Protein AF-A0A2D9CFG0-F1 (afdb_monomer_lite)

Foldseek 3Di:
DDPVVVVLVVVVVVVVVVVVVVVVVVVVVVVVPVVDDDDPAAKDWDDDPVDIDMDGDHDDDDDDPVVCVVCVVVDDPVPRPDDDDDDDDPVVLVCCVPPPVVVNVVCVVVDDDDDDDDDDDHDDD

Secondary structure (DSSP, 8-state):
--HHHHHHHHHHHHHHHHHHHHHHHHH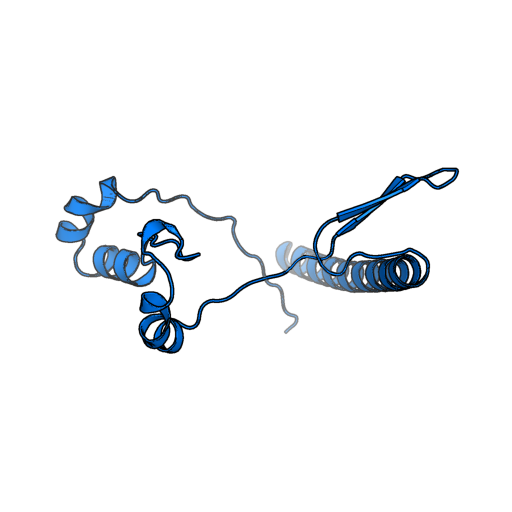HHHHHHHHS---SSEEEEEE-SS-EEEEEE-------HHHHHHHGGGS-GGG----------HHHHHHHHHH-HHHHHHHGGG----PPPPP------

Structure (mmCIF, N/CA/C/O backbone):
data_AF-A0A2D9CFG0-F1
#
_entry.id   AF-A0A2D9CFG0-F1
#
loop_
_atom_site.group_PDB
_atom_site.id
_atom_site.type_symbol
_atom_site.label_atom_id
_atom_site.label_alt_id
_atom_site.label_comp_id
_atom_site.label_asym_id
_atom_site.label_entity_id
_atom_site.label_seq_id
_atom_site.pdbx_PDB_ins_code
_atom_site.Cartn_x
_atom_site.Cartn_y
_atom_site.Cartn_z
_atom_site.occupancy
_atom_site.B_iso_or_equiv
_atom_site.auth_seq_id
_atom_site.auth_comp_id
_atom_site.auth_asym_id
_atom_site.auth_atom_id
_atom_site.pdbx_PDB_model_num
ATOM 1 N N . MET A 1 1 ? 13.862 -4.289 33.992 1.00 60.28 1 MET A N 1
ATOM 2 C CA . MET A 1 1 ? 13.486 -4.263 32.563 1.00 60.28 1 MET A CA 1
ATOM 3 C C . MET A 1 1 ? 14.013 -2.971 31.982 1.00 60.28 1 MET A C 1
ATOM 5 O O . MET A 1 1 ? 13.840 -1.942 32.628 1.00 60.28 1 MET A O 1
ATOM 9 N N . SER A 1 2 ? 14.727 -3.022 30.856 1.00 75.56 2 SER A N 1
ATOM 10 C CA . SER A 1 2 ? 15.194 -1.794 30.213 1.00 75.56 2 SER A CA 1
ATOM 11 C C . SER A 1 2 ? 13.991 -0.990 29.709 1.00 75.56 2 SER A C 1
ATOM 13 O O . SER A 1 2 ? 12.923 -1.551 29.458 1.00 75.56 2 SER A O 1
ATOM 15 N N . ASN A 1 3 ? 14.154 0.325 29.547 1.00 88.25 3 ASN A N 1
ATOM 16 C CA . ASN A 1 3 ? 13.123 1.174 28.939 1.00 88.25 3 ASN A CA 1
ATOM 17 C C . ASN A 1 3 ? 12.676 0.618 27.566 1.00 88.25 3 ASN A C 1
ATOM 19 O O . ASN A 1 3 ? 11.503 0.660 27.216 1.00 88.25 3 ASN A O 1
ATOM 23 N N . ILE A 1 4 ? 13.605 0.008 26.822 1.00 93.75 4 ILE A N 1
ATOM 24 C CA . ILE A 1 4 ? 13.335 -0.579 25.507 1.00 93.75 4 ILE A CA 1
ATOM 25 C C . ILE A 1 4 ? 12.512 -1.867 25.609 1.00 93.75 4 ILE A C 1
ATOM 27 O O . ILE A 1 4 ? 11.609 -2.051 24.799 1.00 93.75 4 ILE A O 1
ATOM 31 N N . ASP A 1 5 ? 12.742 -2.712 26.617 1.00 92.81 5 ASP A N 1
ATOM 32 C CA . ASP A 1 5 ? 11.926 -3.920 26.831 1.00 92.81 5 ASP A CA 1
ATOM 33 C C . ASP A 1 5 ? 10.472 -3.556 27.168 1.00 92.81 5 ASP A C 1
ATOM 35 O O . ASP A 1 5 ? 9.534 -4.213 26.711 1.00 92.81 5 ASP A O 1
ATOM 39 N N . GLY A 1 6 ? 10.278 -2.473 27.933 1.00 92.56 6 GLY A N 1
ATOM 40 C CA . GLY A 1 6 ? 8.957 -1.905 28.209 1.00 92.56 6 GLY A CA 1
ATOM 41 C C . GLY A 1 6 ? 8.253 -1.464 26.924 1.00 92.56 6 GLY A C 1
ATOM 42 O O . GLY A 1 6 ? 7.155 -1.939 26.630 1.00 92.56 6 GLY A O 1
ATOM 43 N N . LEU A 1 7 ? 8.929 -0.644 26.110 1.00 95.38 7 LEU A N 1
ATOM 44 C CA . LEU A 1 7 ? 8.414 -0.186 24.814 1.00 95.38 7 LEU A CA 1
ATOM 45 C C . LEU A 1 7 ? 8.131 -1.348 23.851 1.00 95.38 7 LEU A C 1
ATOM 47 O O . LEU A 1 7 ? 7.123 -1.335 23.150 1.00 95.38 7 LEU A O 1
ATOM 51 N N . ALA A 1 8 ? 8.983 -2.373 23.828 1.00 95.69 8 ALA A N 1
ATOM 52 C CA . ALA A 1 8 ? 8.792 -3.575 23.022 1.00 95.69 8 ALA A CA 1
ATOM 53 C C . ALA A 1 8 ? 7.536 -4.356 23.451 1.00 95.69 8 ALA A C 1
ATOM 55 O O . ALA A 1 8 ? 6.730 -4.755 22.606 1.00 95.69 8 ALA A O 1
ATOM 56 N N . SER A 1 9 ? 7.323 -4.529 24.760 1.00 94.31 9 SER A N 1
ATOM 57 C CA . SER A 1 9 ? 6.124 -5.185 25.295 1.00 94.31 9 SER A CA 1
ATOM 58 C C . SER A 1 9 ? 4.849 -4.403 24.971 1.00 94.31 9 SER A C 1
ATOM 60 O O . SER A 1 9 ? 3.856 -4.982 24.526 1.00 94.31 9 SER A O 1
ATOM 62 N N . GLU A 1 10 ? 4.866 -3.082 25.156 1.00 94.69 10 GLU A N 1
ATOM 63 C CA . GLU A 1 10 ? 3.742 -2.205 24.812 1.00 94.69 10 GLU A CA 1
ATOM 64 C C . GLU A 1 10 ? 3.435 -2.237 23.317 1.00 94.69 10 GLU A C 1
ATOM 66 O O . GLU A 1 10 ? 2.273 -2.373 22.927 1.00 94.69 10 GLU A O 1
ATOM 71 N N . TRP A 1 11 ? 4.470 -2.204 22.478 1.00 96.50 11 TRP A N 1
ATOM 72 C CA . TRP A 1 11 ? 4.324 -2.306 21.032 1.00 96.50 11 TRP A CA 1
ATOM 73 C C . TRP A 1 11 ? 3.605 -3.597 20.630 1.00 96.50 11 TRP A C 1
ATOM 75 O O . TRP A 1 11 ? 2.665 -3.554 19.835 1.00 96.50 11 TRP A O 1
ATOM 85 N N . LEU A 1 12 ? 3.979 -4.740 21.217 1.00 96.06 12 LEU A N 1
ATOM 86 C CA . LEU A 1 12 ? 3.327 -6.027 20.949 1.00 96.06 12 LEU A CA 1
ATOM 87 C C . LEU A 1 12 ? 1.854 -6.030 21.377 1.00 96.06 12 LEU A C 1
ATOM 89 O O . LEU A 1 12 ? 1.000 -6.524 20.636 1.00 96.06 12 LEU A O 1
ATOM 93 N N . LYS A 1 13 ? 1.536 -5.443 22.538 1.00 95.88 13 LYS A N 1
ATOM 94 C CA . LYS A 1 13 ? 0.150 -5.312 23.019 1.00 95.88 13 LYS A CA 1
ATOM 95 C C . LYS A 1 13 ? -0.695 -4.473 22.062 1.00 95.88 13 LYS A C 1
ATOM 97 O O . LYS A 1 13 ? -1.780 -4.905 21.673 1.00 95.88 13 LYS A O 1
ATOM 102 N N . ILE A 1 14 ? -0.185 -3.318 21.634 1.00 96.94 14 ILE A N 1
ATOM 103 C CA . ILE A 1 14 ? -0.874 -2.445 20.674 1.00 96.94 14 ILE A CA 1
ATOM 104 C C . ILE A 1 14 ? -1.045 -3.162 19.332 1.00 96.94 14 ILE A C 1
ATOM 106 O O . ILE A 1 14 ? -2.128 -3.123 18.754 1.00 96.94 14 ILE A O 1
ATOM 110 N N . LYS A 1 15 ? -0.025 -3.886 18.854 1.00 95.75 15 LYS A N 1
ATOM 111 C CA . LYS A 1 15 ? -0.107 -4.646 17.598 1.00 95.75 15 LYS A CA 1
ATOM 112 C C . LYS A 1 15 ? -1.187 -5.731 17.643 1.00 95.75 15 LYS A C 1
ATOM 114 O O . LYS A 1 15 ? -1.887 -5.951 16.652 1.00 95.75 15 LYS A O 1
ATOM 119 N N . ALA A 1 16 ? -1.357 -6.392 18.788 1.00 95.44 16 ALA A N 1
ATOM 120 C CA . ALA A 1 16 ? -2.432 -7.359 18.990 1.00 95.44 16 ALA A CA 1
ATOM 121 C C . ALA A 1 16 ? -3.819 -6.691 18.974 1.00 95.44 16 ALA A C 1
ATOM 123 O O . ALA A 1 16 ? -4.734 -7.196 18.323 1.00 95.44 16 ALA A O 1
ATOM 124 N N . GLN A 1 17 ? -3.968 -5.535 19.628 1.00 97.38 17 GLN A N 1
ATOM 125 C CA . GLN A 1 17 ? -5.210 -4.752 19.603 1.00 97.38 17 GLN A CA 1
ATOM 126 C C . GLN A 1 17 ? -5.549 -4.253 18.194 1.00 97.38 17 GLN A C 1
ATOM 128 O O . GLN A 1 17 ? -6.687 -4.389 17.752 1.00 97.38 17 GLN A O 1
ATOM 133 N N . GLU A 1 18 ? -4.559 -3.746 17.456 1.00 96.88 18 GLU A N 1
ATOM 134 C CA . GLU A 1 18 ? -4.707 -3.314 16.064 1.00 96.88 18 GLU A CA 1
ATOM 135 C C . GLU A 1 18 ? -5.266 -4.451 15.200 1.00 96.88 18 GLU A C 1
ATOM 137 O O . GLU A 1 18 ? -6.222 -4.252 14.452 1.00 96.88 18 GLU A O 1
ATOM 142 N N . LYS A 1 19 ? -4.736 -5.671 15.355 1.00 96.69 19 LYS A N 1
ATOM 143 C CA . LYS A 1 19 ? -5.230 -6.852 14.636 1.00 96.69 19 LYS A CA 1
ATOM 144 C C . LYS A 1 19 ? -6.710 -7.130 14.927 1.00 96.69 19 LYS A C 1
ATOM 146 O O . LYS A 1 19 ? -7.456 -7.433 13.997 1.00 96.69 19 LYS A O 1
ATOM 151 N N . LEU A 1 20 ? -7.133 -7.026 16.188 1.00 97.00 20 LEU A N 1
ATOM 152 C CA . LEU A 1 20 ? -8.530 -7.238 16.586 1.00 97.00 20 LEU A CA 1
ATOM 153 C C . LEU A 1 20 ? -9.454 -6.164 15.998 1.00 97.00 20 LEU A C 1
ATOM 155 O O . LEU A 1 20 ? -10.481 -6.500 15.413 1.00 97.00 20 LEU A O 1
ATOM 159 N N . ILE A 1 21 ? -9.064 -4.891 16.087 1.00 98.00 21 ILE A N 1
ATOM 160 C CA . ILE A 1 21 ? -9.839 -3.762 15.551 1.00 98.00 21 ILE A CA 1
ATOM 161 C C . ILE A 1 21 ? -9.962 -3.861 14.027 1.00 98.00 21 ILE A C 1
ATOM 163 O O . ILE A 1 21 ? -11.045 -3.662 13.479 1.00 98.00 21 ILE A O 1
ATOM 167 N N . ILE A 1 22 ? -8.877 -4.210 13.328 1.00 97.81 22 ILE A N 1
ATOM 168 C CA . ILE A 1 22 ? -8.902 -4.418 11.875 1.00 97.81 22 ILE A CA 1
ATOM 169 C C . ILE A 1 22 ? -9.883 -5.535 11.511 1.00 97.81 22 ILE A C 1
ATOM 171 O O . ILE A 1 22 ? -10.681 -5.361 10.592 1.00 97.81 22 ILE A O 1
ATOM 175 N N . ALA A 1 23 ? -9.858 -6.657 12.238 1.00 97.38 23 ALA A N 1
ATOM 176 C CA . ALA A 1 23 ? -10.773 -7.767 11.991 1.00 97.38 23 ALA A CA 1
ATOM 177 C C . ALA A 1 23 ? -12.241 -7.359 12.198 1.00 97.38 23 ALA A C 1
ATOM 179 O O . ALA A 1 23 ? -13.084 -7.659 11.355 1.00 97.38 23 ALA A O 1
ATOM 180 N N . GLN A 1 24 ? -12.538 -6.623 13.273 1.00 98.06 24 GLN A N 1
ATOM 181 C CA . GLN A 1 24 ? -13.879 -6.094 13.537 1.00 98.06 24 GLN A CA 1
ATOM 182 C C . GLN A 1 24 ? -14.340 -5.128 12.440 1.00 98.06 24 GLN A C 1
ATOM 184 O O . GLN A 1 24 ? -15.450 -5.269 11.929 1.00 98.06 24 GLN A O 1
ATOM 189 N N . ARG A 1 25 ? -13.480 -4.185 12.026 1.00 98.38 25 ARG A N 1
ATOM 190 C CA . ARG A 1 25 ? -13.783 -3.247 10.935 1.00 98.38 25 ARG A CA 1
ATOM 191 C C . ARG A 1 25 ? -14.094 -3.991 9.636 1.00 98.38 25 ARG A C 1
ATOM 193 O O . ARG A 1 25 ? -15.110 -3.706 9.016 1.00 98.38 25 ARG A O 1
ATOM 200 N N . HIS A 1 26 ? -13.267 -4.963 9.250 1.00 97.75 26 HIS A N 1
ATOM 201 C CA . HIS A 1 26 ? -13.490 -5.750 8.032 1.00 97.75 26 HIS A CA 1
ATOM 202 C C . HIS A 1 26 ? -14.792 -6.561 8.083 1.00 97.75 26 HIS A C 1
ATOM 204 O O . HIS A 1 26 ? -15.476 -6.671 7.070 1.00 97.75 26 HIS A O 1
ATOM 210 N N . ALA A 1 27 ? -15.163 -7.106 9.246 1.00 97.88 27 ALA A N 1
ATOM 211 C CA . ALA A 1 27 ? -16.430 -7.821 9.403 1.00 97.88 27 ALA A CA 1
ATOM 212 C C . ALA A 1 27 ? -17.644 -6.899 9.191 1.00 97.88 27 ALA A C 1
ATOM 214 O O . ALA A 1 27 ? -18.609 -7.294 8.541 1.00 97.88 27 ALA A O 1
ATOM 215 N N . ILE A 1 28 ? -17.582 -5.660 9.690 1.00 98.00 28 ILE A N 1
ATOM 216 C CA . ILE A 1 28 ? -18.619 -4.643 9.459 1.00 98.00 28 ILE A CA 1
ATOM 217 C C . ILE A 1 28 ? -18.650 -4.230 7.981 1.00 98.00 28 ILE A C 1
ATOM 219 O O . ILE A 1 28 ? -19.719 -4.147 7.384 1.00 98.00 28 ILE A O 1
ATOM 223 N N . GLU A 1 29 ? -17.488 -4.008 7.364 1.00 97.00 29 GLU A N 1
ATOM 224 C CA . GLU A 1 29 ? -17.388 -3.658 5.940 1.00 97.00 29 GLU A CA 1
ATOM 225 C C . GLU A 1 29 ? -17.974 -4.738 5.026 1.00 97.00 29 GLU A C 1
ATOM 227 O O . GLU A 1 29 ? -18.638 -4.407 4.043 1.00 97.00 29 GLU A O 1
ATOM 232 N N . ALA A 1 30 ? -17.785 -6.015 5.367 1.00 96.38 30 ALA A N 1
ATOM 233 C CA . ALA A 1 30 ? -18.396 -7.128 4.648 1.00 96.38 30 ALA A CA 1
ATOM 234 C C . ALA A 1 30 ? -19.931 -7.062 4.708 1.00 96.38 30 ALA A C 1
ATOM 236 O O . ALA A 1 30 ? -20.575 -7.122 3.665 1.00 96.38 30 ALA A O 1
ATOM 237 N N . GLN A 1 31 ? -20.506 -6.836 5.896 1.00 97.69 31 GLN A N 1
ATOM 238 C CA . GLN A 1 31 ? -21.959 -6.680 6.061 1.00 97.69 31 GLN A CA 1
ATOM 239 C C . GLN A 1 31 ? -22.501 -5.476 5.276 1.00 97.69 31 GLN A C 1
ATOM 241 O O . GLN A 1 31 ? -23.541 -5.571 4.632 1.00 97.69 31 GLN A O 1
ATOM 246 N N . ILE A 1 32 ? -21.784 -4.346 5.279 1.00 96.81 32 ILE A N 1
ATOM 247 C CA . ILE A 1 32 ? -22.164 -3.158 4.497 1.00 96.81 32 ILE A CA 1
ATOM 248 C C . ILE A 1 32 ? -22.135 -3.457 2.993 1.00 96.81 32 ILE A C 1
ATOM 250 O O . ILE A 1 32 ? -23.025 -3.022 2.266 1.00 96.81 32 ILE A O 1
ATOM 254 N N . THR A 1 33 ? -21.120 -4.185 2.525 1.00 94.19 33 THR A N 1
ATOM 255 C CA . THR A 1 33 ? -20.954 -4.529 1.104 1.00 94.19 33 THR A CA 1
ATOM 256 C C . THR A 1 33 ? -22.003 -5.534 0.630 1.00 94.19 33 THR A C 1
ATOM 258 O O . THR A 1 33 ? -22.401 -5.490 -0.526 1.00 94.19 33 THR A O 1
ATOM 261 N N . GLU A 1 34 ? -22.476 -6.413 1.512 1.00 95.19 34 GLU A N 1
ATOM 262 C CA . GLU A 1 34 ? -23.585 -7.328 1.224 1.00 95.19 34 GLU A CA 1
ATOM 263 C C . GLU A 1 34 ? -24.941 -6.602 1.195 1.00 95.19 34 GLU A C 1
ATOM 265 O O . GLU A 1 34 ? -25.806 -6.929 0.386 1.00 95.19 34 GLU A O 1
ATOM 270 N N . ALA A 1 35 ? -25.122 -5.589 2.049 1.00 96.44 35 ALA A N 1
ATOM 271 C CA . ALA A 1 35 ? -26.376 -4.845 2.164 1.00 96.44 35 ALA A CA 1
ATOM 272 C C . ALA A 1 35 ? -26.570 -3.752 1.097 1.00 96.44 35 ALA A C 1
ATOM 274 O O . ALA A 1 35 ? -27.705 -3.346 0.839 1.00 96.44 35 ALA A O 1
ATOM 275 N N . LEU A 1 36 ? -25.489 -3.230 0.510 1.00 95.88 36 LEU A N 1
ATOM 276 C CA . LEU A 1 36 ? -25.529 -2.131 -0.457 1.00 95.88 36 LEU A CA 1
ATOM 277 C C . LEU A 1 36 ? -25.066 -2.585 -1.839 1.00 95.88 36 LEU A C 1
ATOM 279 O O . LEU A 1 36 ? -24.135 -3.369 -1.977 1.00 95.88 36 LEU A O 1
ATOM 283 N N . GLU A 1 37 ? -25.663 -2.015 -2.885 1.00 93.56 37 GLU A N 1
ATOM 284 C CA . GLU A 1 37 ? -25.203 -2.247 -4.254 1.00 93.56 37 GLU A CA 1
ATOM 285 C C . GLU A 1 37 ? -23.738 -1.803 -4.420 1.00 93.56 37 GLU A C 1
ATOM 287 O O . GLU A 1 37 ? -23.367 -0.674 -4.072 1.00 93.56 37 GLU A O 1
ATOM 292 N N . ALA A 1 38 ? -22.920 -2.674 -5.011 1.00 92.94 38 ALA A N 1
ATOM 293 C CA . ALA A 1 38 ? -21.550 -2.392 -5.412 1.00 92.94 38 ALA A CA 1
ATOM 294 C C . ALA A 1 38 ? -21.396 -2.533 -6.934 1.00 92.94 38 ALA A C 1
ATOM 296 O O . ALA A 1 38 ? -21.987 -3.410 -7.562 1.00 92.94 38 ALA A O 1
ATOM 297 N N . LYS A 1 39 ? -20.570 -1.674 -7.541 1.00 92.00 39 LYS A N 1
ATOM 298 C CA . LYS A 1 39 ? -20.228 -1.775 -8.968 1.00 92.00 39 LYS A CA 1
ATOM 299 C C . LYS A 1 39 ? -19.188 -2.868 -9.203 1.00 92.00 39 LYS A C 1
ATOM 301 O O . LYS A 1 39 ? -18.320 -3.079 -8.364 1.00 92.00 39 LYS A O 1
ATOM 306 N N . GLY A 1 40 ? -19.202 -3.469 -10.395 1.00 91.12 40 GLY A N 1
ATOM 307 C CA . GLY A 1 40 ? -18.132 -4.374 -10.837 1.00 91.12 40 GLY A CA 1
ATOM 308 C C . GLY A 1 40 ? -16.773 -3.679 -11.025 1.00 91.12 40 GLY A C 1
ATOM 309 O O . GLY A 1 40 ? -15.734 -4.291 -10.803 1.00 91.12 40 GLY A O 1
ATOM 310 N N . GLU A 1 41 ? -16.769 -2.391 -11.384 1.00 93.38 41 GLU A N 1
ATOM 311 C CA . GLU A 1 41 ? -15.580 -1.528 -11.402 1.00 93.38 41 GLU A CA 1
ATOM 312 C C . GLU A 1 41 ? -15.978 -0.082 -11.062 1.00 93.38 41 GLU A C 1
ATOM 314 O O . GLU A 1 41 ? -17.016 0.421 -11.503 1.00 93.38 41 GLU A O 1
ATOM 319 N N . GLY A 1 42 ? -15.138 0.600 -10.281 1.00 93.31 42 GLY A N 1
ATOM 320 C CA . GLY A 1 42 ? -15.317 2.006 -9.917 1.00 93.31 42 GLY A CA 1
ATOM 321 C C . GLY A 1 42 ? -16.117 2.214 -8.631 1.00 93.31 42 GLY A C 1
ATOM 322 O O . GLY A 1 42 ? -16.253 1.310 -7.809 1.00 93.31 42 GLY A O 1
ATOM 323 N N . SER A 1 43 ? -16.609 3.438 -8.432 1.00 95.94 43 SER A N 1
ATOM 324 C CA . SER A 1 43 ? -17.226 3.863 -7.167 1.00 95.94 43 SER A CA 1
ATOM 325 C C . SER A 1 43 ? -18.729 4.120 -7.285 1.00 95.94 43 SER A C 1
ATOM 327 O O . SER A 1 43 ? -19.215 4.622 -8.307 1.00 95.94 43 SER A O 1
ATOM 329 N N . ILE A 1 44 ? -19.461 3.825 -6.212 1.00 97.31 44 ILE A N 1
ATOM 330 C CA . ILE A 1 44 ? -20.870 4.175 -6.010 1.00 97.31 44 ILE A CA 1
ATOM 331 C C . ILE A 1 44 ? -21.064 4.747 -4.605 1.00 97.31 44 ILE A C 1
ATOM 333 O O . ILE A 1 44 ? -20.447 4.296 -3.642 1.00 97.31 44 ILE A O 1
ATOM 337 N N . THR A 1 45 ? -21.903 5.774 -4.494 1.00 97.62 45 THR A N 1
ATOM 338 C CA . THR A 1 45 ? -22.230 6.424 -3.225 1.00 97.62 45 THR A CA 1
ATOM 339 C C . THR A 1 45 ? -23.703 6.214 -2.901 1.00 97.62 45 THR A C 1
ATOM 341 O O . THR A 1 45 ? -24.562 6.623 -3.677 1.00 97.62 45 THR A O 1
ATOM 344 N N . HIS A 1 46 ? -23.974 5.701 -1.704 1.00 97.25 46 HIS A N 1
ATOM 345 C CA . HIS A 1 46 ? -25.299 5.602 -1.099 1.00 97.25 46 HIS A CA 1
ATOM 346 C C . HIS A 1 46 ? -25.461 6.686 -0.035 1.00 97.25 46 HIS A C 1
ATOM 348 O O . HIS A 1 46 ? -24.586 6.876 0.815 1.00 97.25 46 HIS A O 1
ATOM 354 N N . LYS A 1 47 ? -26.571 7.424 -0.080 1.00 97.38 47 LYS A N 1
ATOM 355 C CA . LYS A 1 47 ? -26.954 8.363 0.980 1.00 97.38 47 LYS A CA 1
ATOM 356 C C . LYS A 1 47 ? -28.006 7.686 1.850 1.00 97.38 47 LYS A C 1
ATOM 358 O O . LYS A 1 47 ? -29.117 7.455 1.389 1.00 97.38 47 LYS A O 1
ATOM 363 N N . LEU A 1 48 ? -27.623 7.352 3.073 1.00 95.25 48 LEU A N 1
ATOM 364 C CA . LEU A 1 48 ? -28.515 6.880 4.125 1.00 95.25 48 LEU A CA 1
ATOM 365 C C . LEU A 1 48 ? -29.044 8.086 4.911 1.00 95.25 48 LEU A C 1
ATOM 367 O O . LEU A 1 48 ? -28.645 9.223 4.662 1.00 95.25 48 LEU A O 1
ATOM 371 N N . GLU A 1 49 ? -29.901 7.829 5.893 1.00 95.88 49 GLU A N 1
ATOM 372 C CA . GLU A 1 49 ? -30.493 8.871 6.738 1.00 95.88 49 GLU A CA 1
ATOM 373 C C . GLU A 1 49 ? -29.439 9.714 7.475 1.00 95.88 49 GLU A C 1
ATOM 375 O O . GLU A 1 49 ? -29.506 10.940 7.463 1.00 95.88 49 GLU A O 1
ATOM 380 N N . LEU A 1 50 ? -28.427 9.063 8.062 1.00 97.12 50 LEU A N 1
ATOM 381 C CA . LEU A 1 50 ? -27.392 9.732 8.864 1.00 97.12 50 LEU A CA 1
ATOM 382 C C . LEU A 1 50 ? -26.007 9.739 8.211 1.00 97.12 50 LEU A C 1
ATOM 384 O O . LEU A 1 50 ? -25.123 10.479 8.642 1.00 97.12 50 LEU A O 1
ATOM 388 N N . PHE A 1 51 ? -25.790 8.916 7.184 1.00 96.75 51 PHE A N 1
ATOM 389 C CA . PHE A 1 51 ? -24.452 8.662 6.655 1.00 96.75 51 PHE A CA 1
ATOM 390 C C . PHE A 1 51 ? -24.421 8.636 5.135 1.00 96.75 51 PHE A C 1
ATOM 392 O O . PHE A 1 51 ? -25.334 8.160 4.467 1.00 96.75 51 PHE A O 1
ATOM 399 N N . LYS A 1 52 ? -23.296 9.083 4.581 1.00 97.44 52 LYS A N 1
ATOM 400 C CA . LYS A 1 52 ? -22.940 8.852 3.185 1.00 97.44 52 LYS A CA 1
ATOM 401 C C . LYS A 1 52 ? -21.919 7.719 3.130 1.00 97.44 52 LYS A C 1
ATOM 403 O O . LYS A 1 52 ? -20.801 7.884 3.610 1.00 97.44 52 LYS A O 1
ATOM 408 N N . VAL A 1 53 ? -22.282 6.607 2.501 1.00 97.31 53 VAL A N 1
ATOM 409 C CA . VAL A 1 53 ? -21.412 5.436 2.326 1.00 97.31 53 VAL A CA 1
ATOM 410 C C . VAL A 1 53 ? -20.945 5.386 0.877 1.00 97.31 53 VAL A C 1
ATOM 412 O O . VAL A 1 53 ? -21.748 5.524 -0.038 1.00 97.31 53 VAL A O 1
ATOM 415 N N . THR A 1 54 ? -19.642 5.237 0.638 1.00 97.31 54 THR A N 1
ATOM 416 C CA . THR A 1 54 ? -19.091 5.111 -0.722 1.00 97.31 54 THR A CA 1
ATOM 417 C C . THR A 1 54 ? -18.331 3.804 -0.846 1.00 97.31 54 THR A C 1
ATOM 419 O O . THR A 1 54 ? -17.333 3.612 -0.159 1.00 97.31 54 THR A O 1
ATOM 422 N N . LEU A 1 55 ? -18.796 2.928 -1.733 1.00 96.38 55 LEU A N 1
ATOM 423 C CA . LEU A 1 55 ? -18.158 1.657 -2.049 1.00 96.38 55 LEU A CA 1
ATOM 424 C C . LEU A 1 55 ? -17.358 1.834 -3.336 1.00 96.38 55 LEU A C 1
ATOM 426 O O . LEU A 1 55 ? -17.846 2.425 -4.299 1.00 96.38 55 LEU A O 1
ATOM 430 N N . THR A 1 56 ? -16.119 1.352 -3.348 1.00 96.12 56 THR A N 1
ATOM 431 C CA . THR A 1 56 ? -15.238 1.408 -4.520 1.00 96.12 56 THR A CA 1
ATOM 432 C C . THR A 1 56 ? -14.693 0.023 -4.800 1.00 96.12 56 THR A C 1
ATOM 434 O O . THR A 1 56 ? -14.030 -0.548 -3.940 1.00 96.12 56 THR A O 1
ATOM 437 N N . GLN A 1 57 ? -14.933 -0.483 -6.007 1.00 95.75 57 GLN A N 1
ATOM 438 C CA . GLN A 1 57 ? -14.366 -1.733 -6.492 1.00 95.75 57 GLN A CA 1
ATOM 439 C C . GLN A 1 57 ? -13.150 -1.420 -7.376 1.00 95.75 57 GLN A C 1
ATOM 441 O O . GLN A 1 57 ? -13.315 -1.012 -8.533 1.00 95.75 57 GLN A O 1
ATOM 446 N N . PRO A 1 58 ? -11.915 -1.551 -6.856 1.00 93.38 58 PRO A N 1
ATOM 447 C CA . PRO A 1 58 ? -10.720 -1.355 -7.660 1.00 93.38 58 PRO A CA 1
ATOM 448 C C . PRO A 1 58 ? -10.513 -2.539 -8.610 1.00 93.38 58 PRO A C 1
ATOM 450 O O . PRO A 1 58 ? -10.716 -3.696 -8.239 1.00 93.38 58 PRO A O 1
ATOM 453 N N . VAL A 1 59 ? -10.027 -2.249 -9.817 1.00 93.19 59 VAL A N 1
ATOM 454 C CA . VAL A 1 59 ? -9.549 -3.256 -10.771 1.00 93.19 59 VAL A CA 1
ATOM 455 C C . VAL A 1 59 ? -8.064 -3.016 -11.011 1.00 93.19 59 VAL A C 1
ATOM 457 O O . VAL A 1 59 ? -7.662 -2.025 -11.621 1.00 93.19 59 VAL A O 1
ATOM 460 N N . SER A 1 60 ? -7.228 -3.924 -10.506 1.00 91.88 60 SER A N 1
ATOM 461 C CA . SER A 1 60 ? -5.792 -3.922 -10.791 1.00 91.88 60 SER A CA 1
ATOM 462 C C . SER A 1 60 ? -5.539 -4.681 -12.089 1.00 91.88 60 SER A C 1
ATOM 464 O O . SER A 1 60 ? -5.949 -5.831 -12.231 1.00 91.88 60 SER A O 1
ATOM 466 N N . ARG A 1 61 ? -4.852 -4.042 -13.038 1.00 91.88 61 ARG A N 1
ATOM 467 C CA . ARG A 1 61 ? -4.450 -4.654 -14.307 1.00 91.88 61 ARG A CA 1
ATOM 468 C C . ARG A 1 61 ? -2.935 -4.824 -14.297 1.00 91.88 61 ARG A C 1
ATOM 470 O O . ARG A 1 61 ? -2.209 -3.847 -14.137 1.00 91.88 61 ARG A O 1
ATOM 477 N N . LYS A 1 62 ? -2.465 -6.064 -14.437 1.00 92.25 62 LYS A N 1
ATOM 478 C CA . LYS A 1 62 ? -1.043 -6.399 -14.591 1.00 92.25 62 LYS A CA 1
ATOM 479 C C . LYS A 1 62 ? -0.806 -6.847 -16.024 1.00 92.25 62 LYS A C 1
ATOM 481 O O . LYS A 1 62 ? -1.601 -7.610 -16.565 1.00 92.25 62 LYS A O 1
ATOM 486 N N . VAL A 1 63 ? 0.277 -6.370 -16.619 1.00 92.88 63 VAL A N 1
ATOM 487 C CA . VAL A 1 63 ? 0.688 -6.764 -17.966 1.00 92.88 63 VAL A CA 1
ATOM 488 C C . VAL A 1 63 ? 1.729 -7.865 -17.832 1.00 92.88 63 VAL A C 1
ATOM 490 O O . VAL A 1 63 ? 2.706 -7.693 -17.108 1.00 92.88 63 VAL A O 1
ATOM 493 N N . ASP A 1 64 ? 1.516 -8.987 -18.516 1.00 93.56 64 ASP A N 1
ATOM 494 C CA . ASP A 1 64 ? 2.567 -9.974 -18.757 1.00 93.56 64 ASP A CA 1
ATOM 495 C C . ASP A 1 64 ? 3.395 -9.491 -19.959 1.00 93.56 64 ASP A C 1
ATOM 497 O O . ASP A 1 64 ? 2.850 -9.432 -21.066 1.00 93.56 64 ASP A O 1
ATOM 501 N N . PRO A 1 65 ? 4.680 -9.133 -19.780 1.00 91.50 65 PRO A N 1
ATOM 502 C CA . PRO A 1 65 ? 5.486 -8.592 -20.869 1.00 91.50 65 PRO A CA 1
ATOM 503 C C . PRO A 1 65 ? 5.663 -9.580 -22.028 1.00 91.50 65 PRO A C 1
ATOM 505 O O . PRO A 1 65 ? 5.638 -9.179 -23.186 1.00 91.50 65 PRO A O 1
ATOM 508 N N . ILE A 1 66 ? 5.794 -10.877 -21.737 1.00 94.19 66 ILE A N 1
ATOM 509 C CA . ILE A 1 66 ? 6.060 -11.910 -22.747 1.00 94.19 66 ILE A CA 1
ATOM 510 C C . ILE A 1 66 ? 4.827 -12.117 -23.623 1.00 94.19 66 ILE A C 1
ATOM 512 O O . ILE A 1 66 ? 4.936 -12.272 -24.840 1.00 94.19 66 ILE A O 1
ATOM 516 N N . VAL A 1 67 ? 3.644 -12.142 -23.009 1.00 95.94 67 VAL A N 1
ATOM 517 C CA . VAL A 1 67 ? 2.384 -12.249 -23.754 1.00 95.94 67 VAL A CA 1
ATOM 518 C C . VAL A 1 67 ? 2.096 -10.950 -24.498 1.00 95.94 67 VAL A C 1
ATOM 520 O O . VAL A 1 67 ? 1.696 -11.000 -25.659 1.00 95.94 67 VAL A O 1
ATOM 523 N N . TRP A 1 68 ? 2.338 -9.798 -23.866 1.00 94.94 68 TRP A N 1
ATOM 524 C CA . TRP A 1 68 ? 2.124 -8.484 -24.465 1.00 94.94 68 TRP A CA 1
ATOM 525 C C . TRP A 1 68 ? 2.905 -8.299 -25.766 1.00 94.94 68 TRP A C 1
ATOM 527 O O . TRP A 1 68 ? 2.309 -7.927 -26.775 1.00 94.94 68 TRP A O 1
ATOM 537 N N . GLU A 1 69 ? 4.192 -8.651 -25.785 1.00 93.81 69 GLU A N 1
ATOM 538 C CA . GLU A 1 69 ? 5.032 -8.573 -26.987 1.00 93.81 69 GLU A CA 1
ATOM 539 C C . GLU A 1 69 ? 4.450 -9.343 -28.179 1.00 93.81 69 GLU A C 1
ATOM 541 O O . GLU A 1 69 ? 4.596 -8.921 -29.321 1.00 93.81 69 GLU A O 1
ATOM 546 N N . LYS A 1 70 ? 3.718 -10.432 -27.922 1.00 95.88 70 LYS A N 1
ATOM 547 C CA . LYS A 1 70 ? 3.077 -11.248 -28.963 1.00 95.88 70 LYS A CA 1
ATOM 548 C C . LYS A 1 70 ? 1.748 -10.675 -29.460 1.00 95.88 70 LYS A C 1
ATOM 550 O O . LYS A 1 70 ? 1.257 -11.112 -30.498 1.00 95.88 70 LYS A O 1
ATOM 555 N N . VAL A 1 71 ? 1.116 -9.765 -28.711 1.00 95.56 71 VAL A N 1
ATOM 556 C CA . VAL A 1 71 ? -0.236 -9.255 -29.017 1.00 95.56 71 VAL A CA 1
ATOM 557 C C . VAL A 1 71 ? -0.298 -7.747 -29.251 1.00 95.56 71 VAL A C 1
ATOM 559 O O . VAL A 1 71 ? -1.316 -7.272 -29.753 1.00 95.56 71 VAL A O 1
ATOM 562 N N . LYS A 1 72 ? 0.763 -6.995 -28.934 1.00 91.88 72 LYS A N 1
ATOM 563 C CA . LYS A 1 72 ? 0.808 -5.527 -29.036 1.00 91.88 72 LYS A CA 1
ATOM 564 C C . LYS A 1 72 ? 0.537 -5.000 -30.443 1.00 91.88 72 LYS A C 1
ATOM 566 O O . LYS A 1 72 ? -0.003 -3.906 -30.588 1.00 91.88 72 LYS A O 1
ATOM 571 N N . ASP A 1 73 ? 0.862 -5.782 -31.470 1.00 95.25 73 ASP A N 1
ATOM 572 C CA . ASP A 1 73 ? 0.670 -5.408 -32.876 1.00 95.25 73 ASP A CA 1
ATOM 573 C C . ASP A 1 73 ? -0.787 -5.538 -33.342 1.00 95.25 73 ASP A C 1
ATOM 575 O O . ASP A 1 73 ? -1.137 -5.068 -34.419 1.00 95.25 73 ASP A O 1
ATOM 579 N N . LYS A 1 74 ? -1.677 -6.096 -32.505 1.00 95.81 74 LYS A N 1
ATOM 580 C CA . LYS A 1 74 ? -3.133 -6.045 -32.728 1.00 95.81 74 LYS A CA 1
ATOM 581 C C . LYS A 1 74 ? -3.730 -4.665 -32.444 1.00 95.81 74 LYS A C 1
ATOM 583 O O . LYS A 1 74 ? -4.890 -4.431 -32.770 1.00 95.81 74 LYS A O 1
ATOM 588 N N . LEU A 1 75 ? -2.970 -3.777 -31.805 1.00 93.31 75 LEU A N 1
ATOM 589 C CA . LEU A 1 75 ? -3.379 -2.416 -31.488 1.00 93.31 75 LEU A CA 1
ATOM 590 C C . LEU A 1 75 ? -2.448 -1.418 -32.189 1.00 93.31 75 LEU A C 1
ATOM 592 O O . LEU A 1 75 ? -1.225 -1.603 -32.156 1.00 93.31 75 LEU A O 1
ATOM 596 N N . PRO A 1 76 ? -2.995 -0.329 -32.762 1.00 94.06 76 PRO A N 1
ATOM 597 C CA . PRO A 1 76 ? -2.189 0.808 -33.180 1.00 94.06 76 PRO A CA 1
ATOM 598 C C . PRO A 1 76 ? -1.329 1.307 -32.020 1.00 94.06 76 PRO A C 1
ATOM 600 O O . PRO A 1 76 ? -1.779 1.319 -30.874 1.00 94.06 76 PRO A O 1
ATOM 603 N N . GLU A 1 77 ? -0.112 1.758 -32.315 1.00 90.50 77 GLU A N 1
ATOM 604 C CA . GLU A 1 77 ? 0.873 2.129 -31.293 1.00 90.50 77 GLU A CA 1
ATOM 605 C C . GLU A 1 77 ? 0.339 3.155 -30.281 1.00 90.50 77 GLU A C 1
ATOM 607 O O . GLU A 1 77 ? 0.485 2.972 -29.076 1.00 90.50 77 GLU A O 1
ATOM 612 N N . HIS A 1 78 ? -0.396 4.162 -30.760 1.00 91.50 78 HIS A N 1
ATOM 613 C CA . HIS A 1 78 ? -1.001 5.215 -29.939 1.00 91.50 78 HIS A CA 1
ATOM 614 C C . HIS A 1 78 ? -2.199 4.761 -29.078 1.00 91.50 78 HIS A C 1
ATOM 616 O O . HIS A 1 78 ? -2.665 5.527 -28.239 1.00 91.50 78 HIS A O 1
ATOM 622 N N . MET A 1 79 ? -2.716 3.541 -29.276 1.00 94.00 79 MET A N 1
ATOM 623 C CA . MET A 1 79 ? -3.825 2.963 -28.498 1.00 94.00 79 MET A CA 1
ATOM 624 C C . MET A 1 79 ? -3.369 1.854 -27.542 1.00 94.00 79 MET A C 1
ATOM 626 O O . MET A 1 79 ? -4.196 1.221 -26.884 1.00 94.00 79 MET A O 1
ATOM 630 N N . ARG A 1 80 ? -2.063 1.577 -27.469 1.00 93.69 80 ARG A N 1
ATOM 631 C CA . ARG A 1 80 ? -1.512 0.543 -26.591 1.00 93.69 80 ARG A CA 1
ATOM 632 C C . ARG A 1 80 ? -1.661 0.974 -25.122 1.00 93.69 80 ARG A C 1
ATOM 634 O O 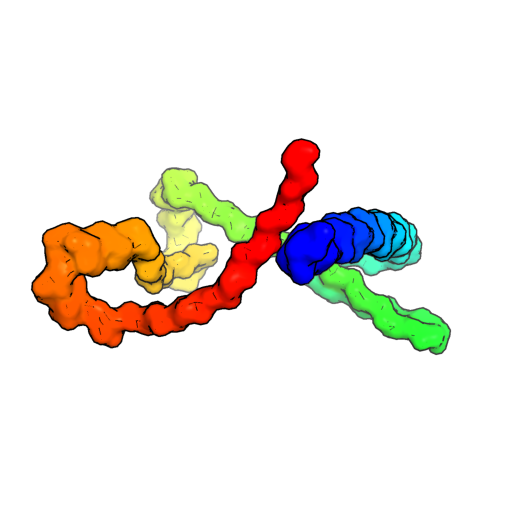. ARG A 1 80 ? -1.106 2.000 -24.739 1.00 93.69 80 ARG A O 1
ATOM 641 N N . PRO A 1 81 ? -2.359 0.206 -24.262 1.00 93.06 81 PRO A N 1
ATOM 642 C CA . PRO A 1 81 ? -2.622 0.585 -22.872 1.00 93.06 81 PRO A CA 1
ATOM 643 C C . PRO A 1 81 ? -1.445 0.236 -21.941 1.00 93.06 81 PRO A C 1
ATOM 645 O O . PRO A 1 81 ? -1.638 -0.296 -20.849 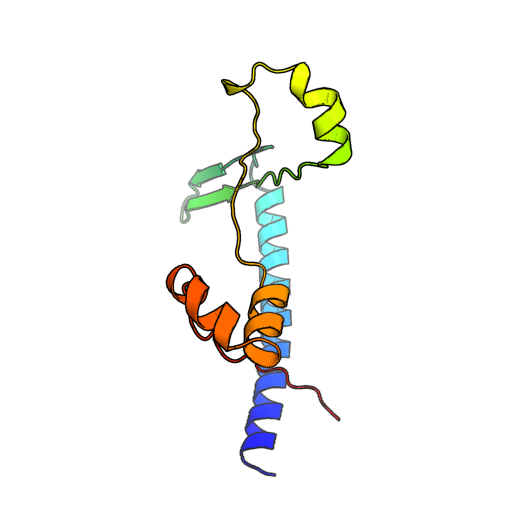1.00 93.06 81 PRO A O 1
ATOM 648 N N . VAL A 1 82 ? -0.214 0.496 -22.382 1.00 91.44 82 VAL A N 1
ATOM 649 C CA . VAL A 1 82 ? 1.016 0.219 -21.632 1.00 91.44 82 VAL A CA 1
ATOM 650 C C . VAL A 1 82 ? 1.830 1.499 -21.548 1.00 91.44 82 VAL A C 1
ATOM 652 O O . VAL A 1 82 ? 1.948 2.237 -22.521 1.00 91.44 82 VAL A O 1
ATOM 655 N N . LYS A 1 83 ? 2.387 1.767 -20.368 1.00 87.62 83 LYS A N 1
ATOM 656 C CA . LYS A 1 83 ? 3.286 2.894 -20.141 1.00 87.62 83 LYS A CA 1
ATOM 657 C C . LYS A 1 83 ? 4.697 2.368 -19.939 1.00 87.62 83 LYS A C 1
ATOM 659 O O . LYS A 1 83 ? 4.924 1.564 -19.039 1.00 87.62 83 LYS A O 1
ATOM 664 N N . GLU A 1 84 ? 5.636 2.868 -20.725 1.00 84.81 84 GLU A N 1
ATOM 665 C CA . GLU A 1 84 ? 7.057 2.669 -20.464 1.00 84.81 84 GLU A CA 1
ATOM 666 C C . GLU A 1 84 ? 7.529 3.719 -19.455 1.00 84.81 84 GLU A C 1
ATOM 668 O O . GLU A 1 84 ? 7.264 4.916 -19.596 1.00 84.81 84 GLU A O 1
ATOM 673 N N . THR A 1 85 ? 8.188 3.274 -18.388 1.00 84.88 85 THR A N 1
ATOM 674 C CA . THR A 1 85 ? 8.714 4.163 -17.349 1.00 84.88 85 THR A CA 1
ATOM 675 C C . THR A 1 85 ? 10.154 3.805 -17.043 1.00 84.88 85 THR A C 1
ATOM 677 O O . THR A 1 85 ? 10.442 2.662 -16.694 1.00 84.88 85 THR A O 1
ATOM 680 N N . ILE A 1 86 ? 11.044 4.795 -17.100 1.00 88.62 86 ILE A N 1
ATOM 681 C CA . ILE A 1 86 ? 12.394 4.673 -16.548 1.00 88.62 86 ILE A CA 1
ATOM 682 C C . ILE A 1 86 ? 12.272 4.784 -15.026 1.00 88.62 86 ILE A C 1
ATOM 684 O O . ILE A 1 86 ? 11.830 5.810 -14.509 1.00 88.62 86 ILE A O 1
ATOM 688 N N . SER A 1 87 ? 12.638 3.724 -14.309 1.00 89.75 87 SER A N 1
ATOM 689 C CA . SER A 1 87 ? 12.623 3.676 -12.844 1.00 89.75 87 SER A CA 1
ATOM 690 C C . SER A 1 87 ? 14.018 3.425 -12.291 1.00 89.75 87 SER A C 1
ATOM 692 O O . SER A 1 87 ? 14.824 2.738 -12.916 1.00 89.75 87 SER A O 1
ATOM 694 N N . ALA A 1 88 ? 14.291 3.940 -11.093 1.00 91.00 88 ALA A N 1
ATOM 695 C CA . ALA A 1 88 ? 15.551 3.679 -10.415 1.00 91.00 88 ALA A CA 1
ATOM 696 C C . ALA A 1 88 ? 15.681 2.192 -10.046 1.00 91.00 88 ALA A C 1
ATOM 698 O O . ALA A 1 88 ? 14.822 1.639 -9.357 1.00 91.00 88 ALA A O 1
ATOM 699 N N . ASP A 1 89 ? 16.784 1.570 -10.454 1.00 92.00 89 ASP A N 1
ATOM 700 C CA . ASP A 1 89 ? 17.181 0.257 -9.955 1.00 92.00 89 ASP A CA 1
ATOM 701 C C . ASP A 1 89 ? 17.934 0.420 -8.629 1.00 92.00 89 ASP A C 1
ATOM 703 O O . ASP A 1 89 ? 19.127 0.723 -8.592 1.00 92.00 89 ASP A O 1
ATOM 707 N N . ALA A 1 90 ? 17.230 0.205 -7.518 1.00 91.50 90 ALA A N 1
ATOM 708 C CA . ALA A 1 90 ? 17.807 0.321 -6.184 1.00 91.50 90 ALA A CA 1
ATOM 709 C C . ALA A 1 90 ? 18.983 -0.647 -5.943 1.00 91.50 90 ALA A C 1
ATOM 711 O O . ALA A 1 90 ? 19.850 -0.357 -5.115 1.00 91.50 90 ALA A O 1
ATOM 712 N N . ALA A 1 91 ? 19.034 -1.801 -6.619 1.00 92.31 91 ALA A N 1
ATOM 713 C CA . ALA A 1 91 ? 20.163 -2.718 -6.501 1.00 92.31 91 ALA A CA 1
ATOM 714 C C . ALA A 1 91 ? 21.392 -2.158 -7.227 1.00 92.31 91 ALA A C 1
ATOM 716 O O . ALA A 1 91 ? 22.449 -2.039 -6.607 1.00 92.31 91 ALA A O 1
ATOM 717 N N . GLY A 1 92 ? 21.232 -1.727 -8.480 1.00 92.00 92 GLY A N 1
ATOM 718 C CA . GLY A 1 92 ? 22.282 -1.071 -9.259 1.00 92.00 92 GLY A CA 1
ATOM 719 C C . GLY A 1 92 ? 22.813 0.204 -8.600 1.00 92.00 92 GLY A C 1
ATOM 720 O O . GLY A 1 92 ? 24.027 0.381 -8.497 1.00 92.00 92 GLY A O 1
ATOM 721 N N . CYS A 1 93 ? 21.932 1.050 -8.056 1.00 91.81 93 CYS A N 1
ATOM 722 C CA . CYS A 1 93 ? 22.335 2.245 -7.310 1.00 91.81 93 CYS A CA 1
ATOM 723 C C . CYS A 1 93 ? 23.215 1.894 -6.100 1.00 91.81 93 CYS A C 1
ATOM 725 O O . CYS A 1 93 ? 24.256 2.515 -5.895 1.00 91.81 93 CYS A O 1
ATOM 727 N N . ARG A 1 94 ? 22.832 0.876 -5.311 1.00 92.56 94 ARG A N 1
ATOM 728 C CA . ARG A 1 94 ? 23.630 0.411 -4.161 1.00 92.56 94 ARG A CA 1
ATOM 729 C C . ARG A 1 94 ? 24.970 -0.175 -4.595 1.00 92.56 94 ARG A C 1
ATOM 731 O O . ARG A 1 94 ? 25.988 0.153 -3.996 1.00 92.56 94 ARG A O 1
ATOM 738 N N . TYR A 1 95 ? 24.973 -0.994 -5.645 1.00 94.69 95 TYR A N 1
ATOM 739 C CA . TYR A 1 95 ? 26.192 -1.593 -6.180 1.00 94.69 95 TYR A CA 1
ATOM 740 C C . TYR A 1 95 ? 27.194 -0.527 -6.632 1.00 94.69 95 TYR A C 1
ATOM 742 O O . TYR A 1 95 ? 28.354 -0.570 -6.234 1.00 94.69 95 TYR A O 1
ATOM 750 N N . LEU A 1 96 ? 26.749 0.459 -7.417 1.00 94.31 96 LEU A N 1
ATOM 751 C CA . LEU A 1 96 ? 27.618 1.536 -7.891 1.00 94.31 96 LEU A CA 1
ATOM 752 C C . LEU A 1 96 ? 28.106 2.422 -6.744 1.00 94.31 96 LEU A C 1
ATOM 754 O O . LEU A 1 96 ? 29.261 2.831 -6.748 1.00 94.31 96 LEU A O 1
ATOM 758 N N . LEU A 1 97 ? 27.259 2.692 -5.750 1.00 92.62 97 LEU A N 1
ATOM 759 C CA . LEU A 1 97 ? 27.659 3.450 -4.568 1.00 92.62 97 LEU A CA 1
ATOM 760 C C . LEU A 1 97 ? 28.760 2.731 -3.766 1.00 92.62 97 LEU A C 1
ATOM 762 O O . LEU A 1 97 ? 29.679 3.387 -3.285 1.00 92.62 97 LEU A O 1
ATOM 766 N N . GLU A 1 98 ? 28.675 1.404 -3.630 1.00 94.69 98 GLU A N 1
ATOM 767 C CA . GLU A 1 98 ? 29.616 0.606 -2.836 1.00 94.69 98 GLU A CA 1
ATOM 768 C C . GLU A 1 98 ? 30.902 0.250 -3.598 1.00 94.69 98 GLU A C 1
ATOM 770 O O . GLU A 1 98 ? 31.998 0.361 -3.049 1.00 94.69 98 GLU A O 1
ATOM 775 N N . LYS A 1 99 ? 30.782 -0.213 -4.848 1.00 95.81 99 LYS A N 1
ATOM 776 C CA . LYS A 1 99 ? 31.899 -0.782 -5.619 1.00 95.81 99 LYS A CA 1
ATOM 777 C C . LYS A 1 99 ? 32.554 0.216 -6.566 1.00 95.81 99 LYS A C 1
ATOM 779 O O . LYS A 1 99 ? 33.767 0.178 -6.727 1.00 95.81 99 LYS A O 1
ATOM 784 N N . GLU A 1 100 ? 31.778 1.119 -7.164 1.00 94.06 100 GLU A N 1
ATOM 785 C CA . GLU A 1 100 ? 32.246 2.033 -8.218 1.00 94.06 100 GLU A CA 1
ATOM 786 C C . GLU A 1 100 ? 31.815 3.497 -7.969 1.00 94.06 100 GLU A C 1
ATOM 788 O O . GLU A 1 100 ? 31.168 4.131 -8.816 1.00 94.06 100 GLU A O 1
ATOM 793 N N . PRO A 1 101 ? 32.179 4.097 -6.818 1.00 92.88 101 PRO A N 1
ATOM 794 C CA . PRO A 1 101 ? 31.636 5.386 -6.378 1.00 92.88 101 PRO A CA 1
ATOM 795 C C . PRO A 1 101 ? 31.956 6.546 -7.334 1.00 92.88 101 PRO A C 1
ATOM 797 O O . PRO A 1 101 ? 31.182 7.498 -7.448 1.00 92.88 101 PRO A O 1
ATOM 800 N N . ARG A 1 102 ? 33.072 6.467 -8.075 1.00 94.50 102 ARG A N 1
ATOM 801 C CA . ARG A 1 102 ? 33.431 7.462 -9.103 1.00 94.50 102 ARG A CA 1
ATOM 802 C C . ARG A 1 102 ? 32.468 7.447 -10.288 1.00 94.50 102 ARG A C 1
ATOM 804 O O . ARG A 1 102 ? 32.204 8.502 -10.861 1.00 94.50 102 ARG A O 1
ATOM 811 N N . LEU A 1 103 ? 31.966 6.272 -10.671 1.00 92.38 103 LEU A N 1
ATOM 812 C CA . LEU A 1 103 ? 30.962 6.146 -11.727 1.00 92.38 103 LEU A CA 1
ATOM 813 C C . LEU A 1 103 ? 29.595 6.589 -11.213 1.00 92.38 103 LEU A C 1
ATOM 815 O O . LEU A 1 103 ? 28.924 7.367 -11.891 1.00 92.38 103 LEU A O 1
ATOM 819 N N . TRP A 1 104 ? 29.234 6.193 -9.988 1.00 94.56 104 TRP A N 1
ATOM 820 C CA . TRP A 1 104 ? 28.007 6.655 -9.340 1.00 94.56 104 TRP A CA 1
ATOM 821 C C . TRP A 1 104 ? 27.919 8.184 -9.291 1.00 94.56 104 TRP A C 1
ATOM 823 O O . TRP A 1 104 ? 26.914 8.749 -9.708 1.00 94.56 104 TRP A O 1
ATOM 833 N N . ALA A 1 105 ? 28.989 8.875 -8.885 1.00 92.69 105 ALA A N 1
ATOM 834 C CA . ALA A 1 105 ? 29.017 10.337 -8.784 1.00 92.69 105 ALA A CA 1
ATOM 835 C C . ALA A 1 105 ? 28.702 11.072 -10.104 1.00 92.69 105 ALA A C 1
ATOM 837 O O . ALA A 1 105 ? 28.207 12.198 -10.080 1.00 92.69 105 ALA A O 1
ATOM 838 N N . LYS A 1 106 ? 28.962 10.452 -11.265 1.00 94.50 106 LYS A N 1
ATOM 839 C CA . LYS A 1 106 ? 28.648 11.048 -12.576 1.00 94.50 106 LYS A CA 1
ATOM 840 C C . LYS A 1 106 ? 27.151 11.028 -12.883 1.00 94.50 106 LYS A C 1
ATOM 842 O O . LYS A 1 106 ? 26.654 11.936 -13.551 1.00 94.50 106 LYS A O 1
ATOM 847 N N . VAL A 1 107 ? 26.451 9.994 -12.417 1.00 92.12 107 VAL A N 1
ATOM 848 C CA . VAL A 1 107 ? 25.036 9.742 -12.732 1.00 92.12 107 VAL A CA 1
ATOM 849 C C . VAL A 1 107 ? 24.095 10.083 -11.578 1.00 92.12 107 VAL A C 1
ATOM 851 O O . VAL A 1 107 ? 22.921 10.335 -11.823 1.00 92.12 107 VAL A O 1
ATOM 854 N N . SER A 1 108 ? 24.593 10.166 -10.341 1.00 89.75 108 SER A N 1
ATOM 855 C CA . SER A 1 108 ? 23.795 10.330 -9.117 1.00 89.75 108 SER A CA 1
ATOM 856 C C . SER A 1 108 ? 22.913 11.577 -9.114 1.00 89.75 108 SER A C 1
ATOM 858 O O . SER A 1 108 ? 21.829 11.543 -8.546 1.00 89.75 108 SER A O 1
ATOM 860 N N . LYS A 1 109 ? 23.309 12.651 -9.813 1.00 93.00 109 LYS A N 1
ATOM 861 C CA . LYS A 1 109 ? 22.494 13.871 -9.984 1.00 93.00 109 LYS A CA 1
ATOM 862 C C . LYS A 1 109 ? 21.145 13.636 -10.677 1.00 93.00 109 LYS A C 1
ATOM 864 O O . LYS A 1 109 ? 20.264 14.479 -10.575 1.00 93.00 109 LYS A O 1
ATOM 869 N N . ALA A 1 110 ? 20.997 12.526 -11.404 1.00 92.75 110 ALA A N 1
ATOM 870 C CA . ALA A 1 110 ? 19.742 12.126 -12.037 1.00 92.75 110 ALA A CA 1
ATOM 871 C C . ALA A 1 110 ? 18.813 11.342 -11.089 1.00 92.75 110 ALA A C 1
ATOM 873 O O . ALA A 1 110 ? 17.684 11.037 -11.462 1.00 92.75 110 ALA A O 1
ATOM 874 N N . PHE A 1 111 ? 19.273 11.009 -9.879 1.00 92.19 111 PHE A N 1
ATOM 875 C CA . PHE A 1 111 ? 18.534 10.217 -8.902 1.00 92.19 111 PHE A CA 1
ATOM 876 C C . PHE A 1 111 ? 18.217 11.062 -7.671 1.00 92.19 111 PHE A C 1
ATOM 878 O O . PHE A 1 111 ? 19.109 11.559 -6.987 1.00 92.19 111 PHE A O 1
ATOM 885 N N . GLU A 1 112 ? 16.937 11.172 -7.333 1.00 89.62 112 GLU A N 1
ATOM 886 C CA . GLU A 1 112 ? 16.525 11.721 -6.046 1.00 89.62 112 GLU A CA 1
ATOM 887 C C . GLU A 1 112 ? 16.555 10.610 -4.990 1.00 89.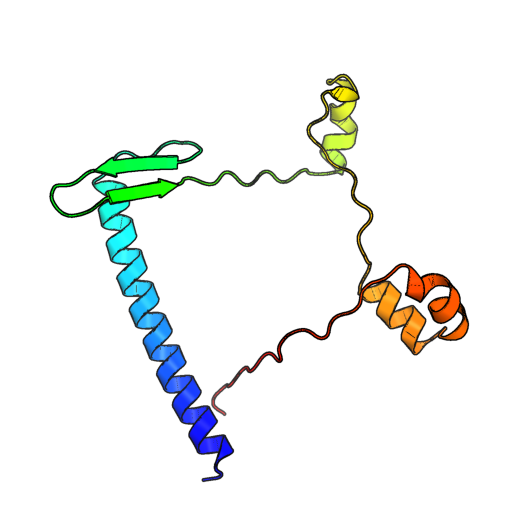62 112 GLU A C 1
ATOM 889 O O . GLU A 1 112 ? 15.945 9.555 -5.161 1.00 89.62 112 GLU A O 1
ATOM 894 N N . SER A 1 113 ? 17.272 10.834 -3.890 1.00 85.88 113 SER A N 1
ATOM 895 C CA . SER A 1 113 ? 17.321 9.907 -2.757 1.00 85.88 113 SER A CA 1
ATOM 896 C C . SER A 1 113 ? 16.791 10.595 -1.508 1.00 85.88 113 SER A C 1
ATOM 898 O O . SER A 1 113 ? 17.346 11.593 -1.056 1.00 85.88 113 SER A O 1
ATOM 900 N N . LYS A 1 114 ? 15.719 10.045 -0.937 1.00 87.12 114 LYS A N 1
ATOM 901 C CA . LYS A 1 114 ? 15.173 10.451 0.361 1.00 87.12 114 LYS A CA 1
ATOM 902 C C . LYS A 1 114 ? 15.261 9.275 1.316 1.00 87.12 114 LYS A C 1
ATOM 904 O O . LYS A 1 114 ? 14.901 8.154 0.956 1.00 87.12 114 LYS A O 1
ATOM 909 N N . GLN A 1 115 ? 15.732 9.527 2.533 1.00 88.81 115 GLN A N 1
ATOM 910 C CA . GLN A 1 115 ? 15.735 8.503 3.567 1.00 88.81 115 GLN A CA 1
ATOM 911 C C . GLN A 1 115 ? 14.2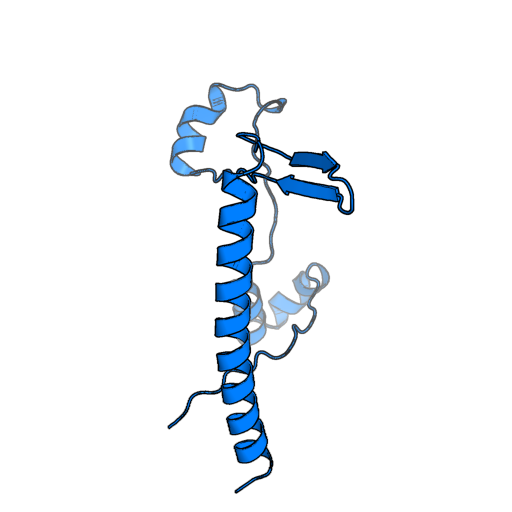88 8.171 3.945 1.00 88.81 115 GLN A C 1
ATOM 913 O O . GLN A 1 115 ? 13.513 9.049 4.322 1.00 88.81 115 GLN A O 1
ATOM 918 N N . GLY A 1 116 ? 13.917 6.898 3.804 1.00 88.19 116 GLY A N 1
ATOM 919 C CA . GLY A 1 116 ? 12.612 6.407 4.229 1.00 88.19 116 GLY A CA 1
ATOM 920 C C . GLY A 1 116 ? 12.475 6.396 5.752 1.00 88.19 116 GLY A C 1
ATOM 921 O O . GLY A 1 116 ? 13.461 6.418 6.489 1.00 88.19 116 GLY A O 1
ATOM 922 N N . LYS A 1 117 ? 11.231 6.320 6.230 1.00 92.06 117 LYS A N 1
ATOM 923 C CA . LYS A 1 117 ? 10.936 6.130 7.654 1.00 92.06 117 LYS A CA 1
ATOM 924 C C . LYS A 1 117 ? 11.561 4.819 8.154 1.00 92.06 117 LYS A C 1
ATOM 926 O O . LYS A 1 117 ? 11.469 3.796 7.479 1.00 92.06 117 LYS A O 1
ATOM 931 N N . VAL A 1 118 ? 12.138 4.841 9.358 1.00 93.56 118 VAL A N 1
ATOM 932 C CA . VAL A 1 118 ? 12.645 3.632 10.028 1.00 93.56 118 VAL A CA 1
ATOM 933 C C . VAL A 1 118 ? 11.498 2.641 10.258 1.00 93.56 118 VAL A C 1
ATOM 935 O O . VAL A 1 118 ? 10.463 2.997 10.825 1.00 93.56 118 VAL A O 1
ATOM 938 N N . GLY A 1 119 ? 11.687 1.396 9.819 1.00 91.50 119 GLY A N 1
ATOM 939 C CA . GLY A 1 119 ? 10.790 0.286 10.129 1.00 91.50 119 GLY A CA 1
ATOM 940 C C . GLY A 1 119 ? 11.147 -0.335 11.477 1.00 91.50 119 GLY A C 1
ATOM 941 O O . GLY A 1 119 ? 12.300 -0.688 11.700 1.00 91.50 119 GLY A O 1
ATOM 942 N N . VAL A 1 120 ? 10.163 -0.481 12.366 1.00 93.31 120 VAL A N 1
ATOM 943 C CA . VAL A 1 120 ? 10.320 -1.163 13.661 1.00 93.31 120 VAL A CA 1
ATOM 944 C C . VAL A 1 120 ? 9.532 -2.468 13.617 1.00 93.31 120 VAL A C 1
ATOM 946 O O . VAL A 1 120 ? 8.336 -2.459 13.322 1.00 93.31 120 VAL A O 1
ATOM 949 N N . LYS A 1 121 ? 10.204 -3.583 13.912 1.00 92.88 121 LYS A N 1
ATOM 950 C CA . LYS A 1 121 ? 9.613 -4.914 14.081 1.00 92.88 121 LYS A CA 1
ATOM 951 C C . LYS A 1 121 ? 10.033 -5.432 15.454 1.00 92.88 121 LYS A C 1
ATOM 953 O O . LYS A 1 121 ? 11.226 -5.457 15.739 1.00 92.88 121 LYS A O 1
ATOM 958 N N . VAL A 1 122 ? 9.068 -5.817 16.283 1.00 94.38 122 VAL A N 1
ATOM 959 C CA . VAL A 1 122 ? 9.311 -6.422 17.600 1.00 94.38 122 VAL A CA 1
ATOM 960 C C . VAL A 1 122 ? 8.763 -7.843 17.583 1.00 94.38 122 VAL A C 1
ATOM 962 O O . VAL A 1 122 ? 7.639 -8.064 17.132 1.00 94.38 122 VAL A O 1
ATOM 965 N N . GLU A 1 123 ? 9.555 -8.793 18.069 1.00 93.12 123 GLU A N 1
ATOM 966 C CA . GLU A 1 123 ? 9.194 -10.202 18.237 1.00 93.12 123 GLU A CA 1
ATOM 967 C C . GLU A 1 123 ? 9.564 -10.618 19.665 1.00 93.12 123 GLU A C 1
ATOM 969 O O . GLU A 1 123 ? 10.579 -10.163 20.194 1.00 93.12 123 GLU A O 1
ATOM 974 N N . ALA A 1 124 ? 8.717 -11.424 20.310 1.00 87.19 124 ALA A N 1
ATOM 975 C CA . ALA A 1 124 ? 9.055 -12.005 21.607 1.00 87.19 124 ALA A CA 1
ATOM 976 C C . ALA A 1 124 ? 10.116 -13.098 21.409 1.00 87.19 124 ALA A C 1
ATOM 978 O O . ALA A 1 124 ? 10.046 -13.837 20.424 1.00 87.19 124 ALA A O 1
ATOM 979 N N . LEU A 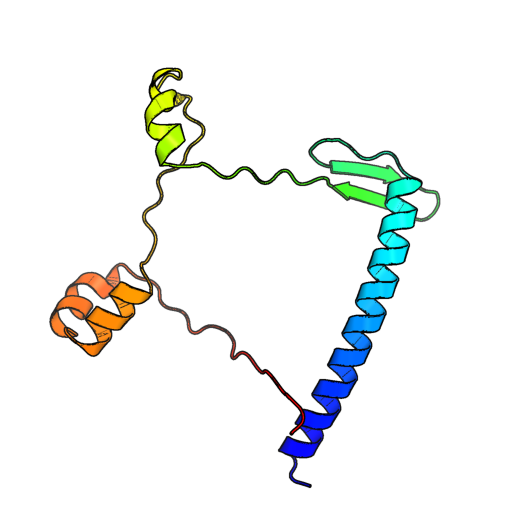1 125 ? 11.082 -13.160 22.327 1.00 79.50 125 LEU A N 1
ATOM 980 C CA . LEU A 1 125 ? 12.076 -14.234 22.396 1.00 79.50 125 LEU A CA 1
ATOM 981 C C . LEU A 1 125 ? 11.475 -15.505 23.002 1.00 79.50 125 LEU A C 1
ATOM 983 O O . LEU A 1 125 ? 10.602 -15.369 23.892 1.00 79.50 125 LEU A O 1
#

pLDDT: mean 93.33, std 4.64, range [60.28, 98.38]

Radius of gyration: 24.38 Å; chains: 1; bounding box: 64×28×66 Å

Sequence (125 aa):
MSNIDGLASEWLKIKAQEKLIIAQRHAIEAQITEALEAKGEGSITHKLELFKVTLTQPVSRKVDPIVWEKVKDKLPEHMRPVKETISADAAGCRYLLEKEPRLWAKVSKAFESKQGKVGVKVEAL